Protein AF-A1YL84-F1 (afdb_monomer_lite)

Organism: Homarus americanus (NCBI:txid6706)

Radius of gyration: 21.79 Å; chains: 1; bounding box: 58×50×57 Å

Secondary structure (DSSP, 8-state):
---SPPPPPTTPPP--BTTTB-HHHHHHHHHHHHHHHHHTEEE-TTS-EEE-SSTTHHHHHHHHHHT-TT-TTHHHH--HHHHHHHHHHHTTSTT-SS-PPPPGGGS-GGGS-GGG--HHHHHHHHHHHHHHHHHHTTSPPPPHHHH--TT----------------------HHHHTT-

Structure (mmCIF, N/CA/C/O backbone):
data_AF-A1YL84-F1
#
_entry.id   AF-A1YL84-F1
#
loop_
_atom_site.group_PDB
_atom_site.id
_atom_site.type_symbol
_atom_site.label_atom_id
_atom_site.label_alt_id
_atom_site.label_comp_id
_atom_site.label_asym_id
_atom_site.label_entity_id
_atom_site.label_seq_id
_atom_site.pdbx_PDB_ins_code
_atom_site.Cartn_x
_atom_site.Cartn_y
_atom_site.Cartn_z
_atom_site.occupancy
_atom_site.B_iso_or_equiv
_atom_site.auth_seq_id
_atom_site.auth_comp_id
_atom_site.auth_asym_id
_atom_site.auth_atom_id
_atom_site.pdbx_PDB_model_num
ATOM 1 N N . TYR A 1 1 ? 28.087 -0.364 -5.021 1.00 53.81 1 TYR A N 1
ATOM 2 C CA . TYR A 1 1 ? 28.725 0.360 -6.138 1.00 53.81 1 TYR A CA 1
ATOM 3 C C . TYR A 1 1 ? 27.828 0.268 -7.355 1.00 53.81 1 TYR A C 1
ATOM 5 O O . TYR A 1 1 ? 27.561 -0.847 -7.779 1.00 53.81 1 TYR A O 1
ATOM 13 N N . GLY A 1 2 ? 27.317 1.397 -7.857 1.00 62.75 2 GLY A N 1
ATOM 14 C CA . GLY A 1 2 ? 26.323 1.385 -8.941 1.00 62.75 2 GLY A CA 1
ATOM 15 C C . GLY A 1 2 ? 26.105 2.705 -9.687 1.00 62.75 2 GLY A C 1
ATOM 16 O O . GLY A 1 2 ? 25.250 2.738 -10.554 1.00 62.75 2 GLY A O 1
ATOM 17 N N . GLY A 1 3 ? 26.870 3.769 -9.408 1.00 69.25 3 GLY A N 1
ATOM 18 C CA . GLY A 1 3 ? 26.626 5.097 -9.990 1.00 69.25 3 GLY A CA 1
ATOM 19 C C . GLY A 1 3 ? 25.614 5.926 -9.191 1.00 69.25 3 GLY A C 1
ATOM 20 O O . GLY A 1 3 ? 25.220 5.541 -8.091 1.00 69.25 3 GLY A O 1
ATOM 21 N N . GLU A 1 4 ? 25.259 7.096 -9.718 1.00 73.88 4 GLU A N 1
ATOM 22 C CA . GLU A 1 4 ? 24.256 7.989 -9.128 1.00 73.88 4 GLU A CA 1
ATOM 23 C C . GLU A 1 4 ? 22.838 7.489 -9.430 1.00 73.88 4 GLU A C 1
ATOM 25 O O . GLU A 1 4 ? 22.594 6.872 -10.471 1.00 73.88 4 GLU A O 1
ATOM 30 N N . PHE A 1 5 ? 21.895 7.756 -8.525 1.00 75.69 5 PHE A N 1
ATOM 31 C CA . PHE A 1 5 ? 20.493 7.433 -8.763 1.00 75.69 5 PHE A CA 1
ATOM 32 C C . PHE A 1 5 ? 19.952 8.232 -9.959 1.00 75.69 5 PHE A C 1
ATOM 34 O O . PHE A 1 5 ? 20.110 9.454 -9.995 1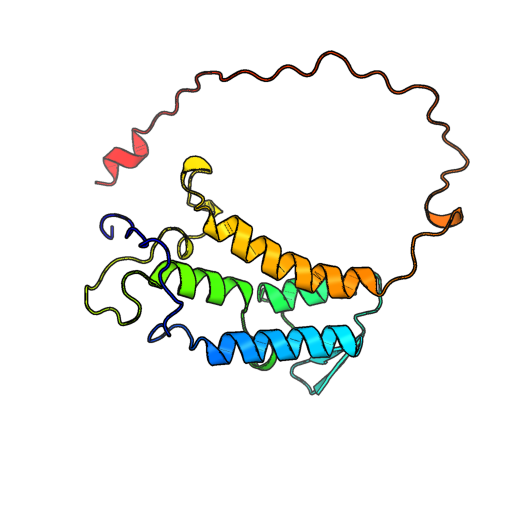.00 75.69 5 PHE A O 1
ATOM 41 N N . PRO A 1 6 ? 19.278 7.586 -10.925 1.00 77.88 6 PRO A N 1
ATOM 42 C CA . PRO A 1 6 ? 18.715 8.289 -12.067 1.00 77.88 6 PRO A CA 1
ATOM 43 C C . PRO A 1 6 ? 17.584 9.246 -11.662 1.00 77.88 6 PRO A C 1
ATOM 45 O O . PRO A 1 6 ? 16.721 8.921 -10.842 1.00 77.88 6 PRO A O 1
ATOM 48 N N . PHE A 1 7 ? 17.557 10.421 -12.294 1.00 78.81 7 PHE A N 1
ATOM 49 C CA . PHE A 1 7 ? 16.466 11.389 -12.173 1.00 78.81 7 PHE A CA 1
ATOM 50 C C . PHE A 1 7 ? 15.268 10.971 -13.030 1.00 78.81 7 PHE A C 1
ATOM 52 O O . PHE A 1 7 ? 15.444 10.534 -14.158 1.00 78.81 7 PHE A O 1
ATOM 59 N N . ARG A 1 8 ? 14.036 11.173 -12.555 1.00 76.81 8 ARG A N 1
ATOM 60 C CA . ARG A 1 8 ? 12.828 10.919 -13.354 1.00 76.81 8 ARG A CA 1
ATOM 61 C C . ARG A 1 8 ? 12.269 12.231 -13.927 1.00 76.81 8 ARG A C 1
ATOM 63 O O . ARG A 1 8 ? 11.875 13.076 -13.126 1.00 76.81 8 ARG A O 1
ATOM 70 N N . PRO A 1 9 ? 12.137 12.377 -15.260 1.00 83.19 9 PRO A N 1
ATOM 71 C CA . PRO A 1 9 ? 11.515 13.549 -15.873 1.00 83.19 9 PRO A CA 1
ATOM 72 C C . PRO A 1 9 ? 10.083 13.806 -15.393 1.00 83.19 9 PRO A C 1
ATOM 74 O O . PRO A 1 9 ? 9.333 12.879 -15.057 1.00 83.19 9 PRO A O 1
ATOM 77 N N . ASP A 1 10 ? 9.690 15.078 -15.406 1.00 82.31 10 ASP A N 1
ATOM 78 C CA . ASP A 1 10 ? 8.313 15.484 -15.140 1.00 82.31 10 ASP A CA 1
ATOM 79 C C . ASP A 1 10 ? 7.370 14.999 -16.248 1.00 82.31 10 ASP A C 1
ATOM 81 O O . ASP A 1 10 ? 7.746 14.919 -17.415 1.00 82.31 10 ASP A O 1
ATOM 85 N N . ASN A 1 11 ? 6.130 14.668 -15.871 1.00 83.94 11 ASN A N 1
ATOM 86 C CA . ASN A 1 11 ? 5.064 14.200 -16.771 1.00 83.94 11 ASN A CA 1
ATOM 87 C C . ASN A 1 11 ? 5.415 12.987 -17.651 1.00 83.94 11 ASN A C 1
ATOM 89 O O . ASN A 1 11 ? 4.756 12.752 -18.659 1.00 83.94 11 ASN A O 1
ATOM 93 N N . LYS A 1 12 ? 6.413 12.188 -17.255 1.00 83.38 12 LYS A N 1
ATOM 94 C CA . LYS A 1 12 ? 6.684 10.898 -17.888 1.00 83.38 12 LYS A CA 1
ATOM 95 C C . LYS A 1 12 ? 5.519 9.928 -17.648 1.00 83.38 12 LYS A C 1
ATOM 97 O O . LYS A 1 12 ? 5.129 9.704 -16.497 1.00 83.38 12 LYS A O 1
ATOM 102 N N . GLU A 1 13 ? 4.985 9.372 -18.733 1.00 87.56 13 GLU A N 1
ATOM 103 C CA . GLU A 1 13 ? 4.007 8.286 -18.688 1.00 87.56 13 GLU A CA 1
ATOM 104 C C . GLU A 1 13 ? 4.665 6.986 -18.220 1.00 87.56 13 GLU A C 1
ATOM 106 O O . GLU A 1 13 ? 5.881 6.816 -18.305 1.00 87.56 13 GLU A O 1
ATOM 111 N N . PHE A 1 14 ? 3.859 6.080 -17.672 1.00 87.00 14 PHE A N 1
ATOM 112 C CA . PHE A 1 14 ? 4.360 4.771 -17.287 1.00 87.00 14 PHE A CA 1
ATOM 113 C C . PHE A 1 14 ? 4.656 3.954 -18.543 1.00 87.00 14 PHE A C 1
ATOM 115 O O . PHE A 1 14 ? 3.786 3.804 -19.400 1.00 87.00 14 PHE A O 1
ATOM 122 N N . GLU A 1 15 ? 5.859 3.393 -18.600 1.00 88.81 15 GLU A N 1
ATOM 123 C CA . GLU A 1 15 ? 6.269 2.403 -19.596 1.00 88.81 15 GLU A CA 1
ATOM 124 C C . GLU A 1 15 ? 6.438 1.025 -18.936 1.00 88.81 15 GLU A C 1
ATOM 126 O O . GLU A 1 15 ? 6.686 0.934 -17.724 1.00 88.81 15 GLU A O 1
ATOM 131 N N . ASP A 1 16 ? 6.258 -0.032 -19.729 1.00 90.50 16 ASP A N 1
ATOM 132 C CA . ASP A 1 16 ? 6.534 -1.410 -19.315 1.00 90.50 16 ASP A CA 1
ATOM 133 C C . ASP A 1 16 ? 8.028 -1.573 -19.026 1.00 90.50 16 ASP A C 1
ATOM 135 O O . ASP A 1 16 ? 8.858 -1.015 -19.741 1.00 90.50 16 ASP A O 1
ATOM 139 N N . VAL A 1 17 ? 8.370 -2.338 -17.988 1.00 88.00 17 VAL A N 1
ATOM 140 C CA . VAL A 1 17 ? 9.762 -2.513 -17.558 1.00 88.00 17 VAL A CA 1
ATOM 141 C C . VAL A 1 17 ? 10.207 -3.946 -17.819 1.00 88.00 17 VAL A C 1
ATOM 143 O O . VAL A 1 17 ? 9.672 -4.893 -17.228 1.00 88.00 17 VAL A O 1
ATOM 146 N N . ASP A 1 18 ? 11.211 -4.096 -18.681 1.00 87.06 18 ASP A N 1
ATOM 147 C CA . ASP A 1 18 ? 11.713 -5.398 -19.114 1.00 87.06 18 ASP A CA 1
ATOM 148 C C . ASP A 1 18 ? 12.288 -6.180 -17.927 1.00 87.06 18 ASP A C 1
ATOM 150 O O . ASP A 1 18 ? 13.097 -5.680 -17.150 1.00 87.06 18 ASP A O 1
ATOM 154 N N . GLY A 1 19 ? 11.859 -7.434 -17.766 1.00 82.06 19 GLY A N 1
ATOM 155 C CA . GLY A 1 19 ? 12.310 -8.295 -16.667 1.00 82.06 19 GLY A CA 1
ATOM 156 C C . GLY A 1 19 ? 11.723 -7.955 -15.290 1.00 82.06 19 GLY A C 1
ATOM 157 O O . GLY A 1 19 ? 12.065 -8.626 -14.316 1.00 82.06 19 GLY A O 1
ATOM 158 N N . VAL A 1 20 ? 10.828 -6.964 -15.198 1.00 84.00 20 VAL A N 1
ATOM 159 C CA . VAL A 1 20 ? 10.136 -6.599 -13.952 1.00 84.00 20 VAL A CA 1
ATOM 160 C C . VAL A 1 20 ? 8.647 -6.923 -14.037 1.00 84.00 20 VAL A C 1
ATOM 162 O O . VAL A 1 20 ? 8.195 -7.831 -13.340 1.00 84.00 20 VAL A O 1
ATOM 165 N N . ALA A 1 21 ? 7.892 -6.180 -14.852 1.00 86.19 21 ALA A N 1
ATOM 166 C CA . ALA A 1 21 ? 6.449 -6.347 -15.027 1.00 86.19 21 ALA A CA 1
ATOM 167 C C . ALA A 1 21 ? 5.915 -5.443 -16.150 1.00 86.19 21 ALA A C 1
ATOM 169 O O . ALA A 1 21 ? 6.422 -4.337 -16.368 1.00 86.19 21 ALA A O 1
ATOM 170 N N . HIS A 1 22 ? 4.833 -5.881 -16.798 1.00 89.75 22 HIS A N 1
ATOM 171 C CA . HIS A 1 22 ? 4.042 -5.025 -17.677 1.00 89.75 22 HIS A CA 1
ATOM 172 C C . HIS A 1 22 ? 3.017 -4.222 -16.868 1.00 89.75 22 HIS A C 1
ATOM 174 O O . HIS A 1 22 ? 2.461 -4.696 -15.875 1.00 89.75 22 HIS A O 1
ATOM 180 N N . ILE A 1 23 ? 2.687 -3.011 -17.320 1.00 89.56 23 ILE A N 1
ATOM 181 C CA . ILE A 1 23 ? 1.668 -2.160 -16.681 1.00 89.56 23 ILE A CA 1
ATOM 182 C C . ILE A 1 23 ? 0.302 -2.841 -16.699 1.00 89.56 23 ILE A C 1
ATOM 184 O O . ILE A 1 23 ? -0.511 -2.658 -15.792 1.00 89.56 23 ILE A O 1
ATOM 188 N N . ARG A 1 24 ? 0.037 -3.630 -17.742 1.00 92.06 24 ARG A N 1
ATOM 189 C CA . ARG A 1 24 ? -1.181 -4.428 -17.833 1.00 92.06 24 ARG A CA 1
ATOM 190 C C . ARG A 1 24 ? -1.292 -5.409 -16.665 1.00 92.06 24 ARG A C 1
ATOM 192 O O . ARG A 1 24 ? -2.348 -5.456 -16.044 1.00 92.06 24 ARG A O 1
ATOM 199 N N . ASP A 1 25 ? -0.215 -6.116 -16.339 1.00 90.56 25 ASP A N 1
ATOM 200 C CA . ASP A 1 25 ? -0.203 -7.105 -15.256 1.00 90.56 25 ASP A CA 1
ATOM 201 C C . ASP A 1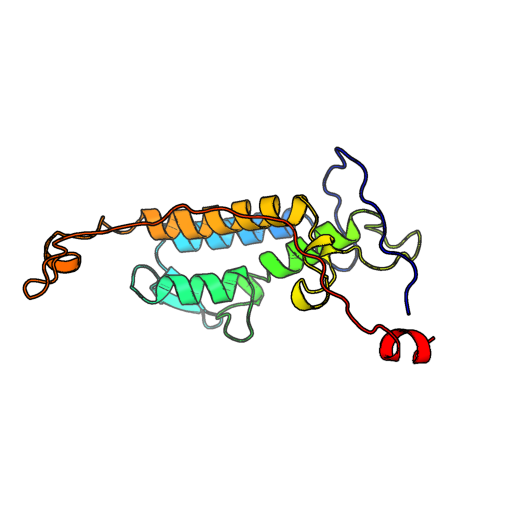 25 ? -0.518 -6.440 -13.912 1.00 90.56 25 ASP A C 1
ATOM 203 O O . ASP A 1 25 ? -1.285 -6.970 -13.114 1.00 90.56 25 ASP A O 1
ATOM 207 N N . MET A 1 26 ? -0.010 -5.222 -13.699 1.00 91.25 26 MET A N 1
ATOM 208 C CA . MET A 1 26 ? -0.303 -4.426 -12.503 1.00 91.25 26 MET A CA 1
ATOM 209 C C . MET A 1 26 ? -1.791 -4.091 -12.369 1.00 91.25 26 MET A C 1
ATOM 211 O O . MET A 1 26 ? -2.349 -4.201 -11.279 1.00 91.25 26 MET A O 1
ATOM 215 N N . LYS A 1 27 ? -2.444 -3.713 -13.475 1.00 92.31 27 LYS A N 1
ATOM 216 C CA . LYS A 1 27 ? -3.890 -3.436 -13.500 1.00 92.31 27 LYS A CA 1
ATOM 217 C C . LYS A 1 27 ? -4.719 -4.701 -13.290 1.00 92.31 27 LYS A C 1
ATOM 219 O O . LYS A 1 27 ? -5.759 -4.653 -12.643 1.00 92.31 27 LYS A O 1
ATOM 224 N N . GLU A 1 28 ? -4.273 -5.835 -13.828 1.00 93.75 28 GLU A N 1
ATOM 225 C CA . GLU A 1 28 ? -4.950 -7.117 -13.619 1.00 93.75 28 GLU A CA 1
ATOM 226 C C . GLU A 1 28 ? -4.840 -7.576 -12.159 1.00 93.75 28 GLU A C 1
ATOM 228 O O . GLU A 1 28 ? -5.839 -7.995 -11.578 1.00 93.75 28 GLU A O 1
ATOM 233 N N . ILE A 1 29 ? -3.660 -7.446 -11.545 1.00 92.75 29 ILE A N 1
ATOM 234 C CA . ILE A 1 29 ? -3.451 -7.725 -10.119 1.00 92.75 29 ILE A CA 1
ATOM 235 C C . ILE A 1 29 ? -4.341 -6.827 -9.254 1.00 92.75 29 ILE A C 1
ATOM 237 O O . ILE A 1 29 ? -5.039 -7.324 -8.372 1.00 92.75 29 ILE A O 1
ATOM 241 N N . GLU A 1 30 ? -4.356 -5.520 -9.526 1.00 93.62 30 GLU A N 1
ATOM 242 C CA . GLU A 1 30 ? -5.230 -4.571 -8.832 1.00 93.62 30 GLU A CA 1
ATOM 243 C C . GLU A 1 30 ? -6.699 -5.002 -8.920 1.00 93.62 30 GLU A C 1
ATOM 245 O O . GLU A 1 30 ? -7.378 -5.071 -7.895 1.00 93.62 30 GLU A O 1
ATOM 250 N N . SER A 1 31 ? -7.182 -5.326 -10.124 1.00 94.81 31 SER A N 1
ATOM 251 C CA . SER A 1 31 ? -8.565 -5.765 -10.332 1.00 94.81 31 SER A CA 1
ATOM 252 C C . SER A 1 31 ? -8.892 -6.993 -9.486 1.00 94.81 31 SER A C 1
ATOM 254 O O . SER A 1 31 ? -9.916 -7.005 -8.816 1.00 94.81 31 SER A O 1
ATOM 256 N N . ARG A 1 32 ? -8.001 -7.994 -9.439 1.00 93.88 32 ARG A N 1
ATOM 257 C CA . ARG A 1 32 ? -8.201 -9.211 -8.630 1.00 93.88 32 ARG A CA 1
ATOM 258 C C . ARG A 1 32 ? -8.300 -8.910 -7.136 1.00 93.88 32 ARG A C 1
ATOM 260 O O . ARG A 1 32 ? -9.085 -9.551 -6.441 1.00 93.88 32 ARG A O 1
ATOM 267 N N . ILE A 1 33 ? -7.504 -7.962 -6.640 1.00 93.25 33 ILE A N 1
ATOM 268 C CA . ILE A 1 33 ? -7.534 -7.549 -5.230 1.00 93.25 33 ILE A CA 1
ATOM 269 C C . ILE A 1 33 ? -8.846 -6.820 -4.926 1.00 93.25 33 ILE A C 1
ATOM 271 O O . ILE A 1 33 ? -9.514 -7.158 -3.951 1.00 93.25 33 ILE A O 1
ATOM 275 N N . ARG A 1 34 ? -9.264 -5.876 -5.779 1.00 94.62 34 ARG A N 1
ATOM 276 C CA . ARG A 1 34 ? -10.553 -5.184 -5.620 1.00 94.62 34 ARG A CA 1
ATOM 277 C C . ARG A 1 34 ? -11.737 -6.146 -5.693 1.00 94.62 34 ARG A C 1
ATOM 279 O O . ARG A 1 34 ? -12.659 -6.022 -4.893 1.00 94.62 34 ARG A O 1
ATOM 286 N N . ASP A 1 35 ? -11.692 -7.125 -6.593 1.00 94.56 35 ASP A N 1
ATOM 287 C CA . ASP A 1 35 ? -12.728 -8.155 -6.707 1.00 94.56 35 ASP A CA 1
ATOM 288 C C . ASP A 1 35 ? -12.804 -9.005 -5.431 1.00 94.56 35 ASP A C 1
ATOM 290 O O . ASP A 1 35 ? -13.895 -9.247 -4.920 1.00 94.56 35 ASP A O 1
ATOM 294 N N . ALA A 1 36 ? -11.664 -9.403 -4.855 1.00 93.06 36 ALA A N 1
ATOM 295 C CA . ALA A 1 36 ? -11.634 -10.119 -3.578 1.00 93.06 36 ALA A CA 1
ATOM 296 C C . ALA A 1 36 ? -12.233 -9.282 -2.431 1.00 93.06 36 ALA A C 1
ATOM 298 O O . ALA A 1 36 ? -13.055 -9.780 -1.661 1.00 93.06 36 ALA A O 1
ATOM 299 N N . ILE A 1 37 ? -11.899 -7.987 -2.366 1.00 93.62 37 ILE A N 1
ATOM 300 C CA . ILE A 1 37 ? -12.480 -7.040 -1.400 1.00 93.62 37 ILE A CA 1
ATOM 301 C C . ILE A 1 37 ? -13.999 -6.933 -1.584 1.00 93.62 37 ILE A C 1
ATOM 303 O O . ILE A 1 37 ? -14.747 -7.004 -0.605 1.00 93.62 37 ILE A O 1
ATOM 307 N N . ALA A 1 38 ? -14.471 -6.804 -2.824 1.00 93.56 38 ALA A N 1
ATOM 308 C CA . ALA A 1 38 ? -15.893 -6.728 -3.137 1.00 93.56 38 ALA A CA 1
ATOM 309 C C . ALA A 1 38 ? -16.637 -8.024 -2.771 1.00 93.56 38 ALA A C 1
ATOM 311 O O . ALA A 1 38 ? -17.753 -7.962 -2.256 1.00 93.56 38 ALA A O 1
ATOM 312 N N . HIS A 1 39 ? -16.013 -9.186 -2.981 1.00 93.19 39 HIS A N 1
ATOM 313 C CA . HIS A 1 39 ? -16.569 -10.489 -2.619 1.00 93.19 39 HIS A CA 1
ATOM 314 C C . HIS A 1 39 ? -16.559 -10.779 -1.113 1.00 93.19 39 HIS A C 1
ATOM 316 O O . HIS A 1 39 ? -17.379 -11.573 -0.658 1.00 93.19 39 HIS A O 1
ATOM 322 N N . GLY A 1 40 ? -15.665 -10.147 -0.349 1.00 92.94 40 GLY A N 1
ATOM 323 C CA . GLY A 1 40 ? -15.504 -10.414 1.084 1.00 92.94 40 GLY A CA 1
ATOM 324 C C . GLY A 1 40 ? -14.689 -11.670 1.389 1.00 92.94 40 GLY A C 1
ATOM 325 O O . GLY A 1 40 ? -14.615 -12.085 2.537 1.00 92.94 40 GLY A O 1
ATOM 326 N N . TYR A 1 41 ? -14.031 -12.270 0.394 1.00 93.00 41 TYR A N 1
ATOM 327 C CA . TYR A 1 41 ? -13.108 -13.385 0.605 1.00 93.00 41 TYR A CA 1
ATOM 328 C C . TYR A 1 41 ? -11.975 -13.378 -0.424 1.00 93.00 41 TYR A C 1
ATOM 330 O O . TYR A 1 41 ? -12.123 -12.890 -1.546 1.00 93.00 41 TYR A O 1
ATOM 338 N N . ILE A 1 42 ? -10.846 -13.975 -0.054 1.00 93.31 42 ILE A N 1
ATOM 339 C CA . ILE A 1 42 ? -9.708 -14.228 -0.944 1.00 93.31 42 ILE A CA 1
ATOM 340 C C . ILE A 1 42 ? -9.634 -15.709 -1.332 1.00 93.31 42 ILE A C 1
ATOM 342 O O . ILE A 1 42 ? -10.141 -16.574 -0.618 1.00 93.31 42 ILE A O 1
ATOM 346 N N . ILE A 1 43 ? -8.978 -16.008 -2.454 1.00 92.75 43 ILE A N 1
ATOM 347 C CA . ILE A 1 43 ? -8.779 -17.371 -2.961 1.00 92.75 43 ILE A CA 1
ATOM 348 C C . ILE A 1 43 ? -7.349 -17.821 -2.652 1.00 92.75 43 ILE A C 1
ATOM 350 O O . ILE A 1 43 ? -6.380 -17.304 -3.216 1.00 92.75 43 ILE A O 1
ATOM 354 N N . ASN A 1 44 ? -7.215 -18.815 -1.782 1.00 90.75 44 ASN A N 1
ATOM 355 C CA . ASN A 1 44 ? -5.936 -19.415 -1.417 1.00 90.75 44 ASN A CA 1
ATOM 356 C C . ASN A 1 44 ? -5.357 -20.251 -2.573 1.00 90.75 44 ASN A C 1
ATOM 358 O O . ASN A 1 44 ? -6.056 -20.608 -3.524 1.00 90.75 44 ASN A O 1
ATOM 362 N N . ALA A 1 45 ? -4.070 -20.600 -2.492 1.00 89.25 45 ALA A N 1
ATOM 363 C CA . ALA A 1 45 ? -3.395 -21.388 -3.529 1.00 89.25 45 ALA A CA 1
ATOM 364 C C . ALA A 1 45 ? -4.001 -22.790 -3.758 1.00 89.25 45 ALA A C 1
ATOM 366 O O . ALA A 1 45 ? -3.882 -23.340 -4.851 1.00 89.25 45 ALA A O 1
ATOM 367 N N . ASP A 1 46 ? -4.659 -23.364 -2.749 1.00 90.38 46 ASP A N 1
ATOM 368 C CA . ASP A 1 46 ? -5.366 -24.649 -2.829 1.00 90.38 46 ASP A CA 1
ATOM 369 C C . ASP A 1 46 ? -6.800 -24.528 -3.383 1.00 90.38 46 ASP A C 1
ATOM 371 O O . ASP A 1 46 ? -7.495 -25.533 -3.536 1.00 90.38 46 ASP A O 1
ATOM 375 N N . GLY A 1 47 ? -7.244 -23.307 -3.700 1.00 89.38 47 GLY A N 1
ATOM 376 C CA . GLY A 1 47 ? -8.597 -23.002 -4.158 1.00 89.38 47 GLY A CA 1
ATOM 377 C C . GLY A 1 47 ? -9.624 -22.852 -3.033 1.00 89.38 47 GLY A C 1
ATOM 378 O O . GLY A 1 47 ? -10.792 -22.601 -3.325 1.00 89.38 47 GLY A O 1
ATOM 379 N N . SER A 1 48 ? -9.226 -22.985 -1.763 1.00 93.12 48 SER A N 1
ATOM 380 C CA . SER A 1 48 ? -10.097 -22.653 -0.633 1.00 93.12 48 SER A CA 1
ATOM 381 C C . SER A 1 48 ? -10.285 -21.138 -0.511 1.00 93.12 48 SER A C 1
ATOM 383 O O . SER A 1 48 ? -9.492 -20.350 -1.033 1.00 93.12 48 SER A O 1
ATOM 385 N N . HIS A 1 49 ? -11.355 -20.718 0.162 1.00 93.44 49 HIS A N 1
ATOM 386 C CA . HIS A 1 49 ? -11.638 -19.305 0.392 1.00 93.44 49 HIS A CA 1
ATOM 387 C C . HIS A 1 49 ? -11.340 -18.929 1.844 1.00 93.44 49 HIS A C 1
ATOM 389 O O . HIS A 1 49 ? -11.800 -19.615 2.759 1.00 93.44 49 HIS A O 1
ATOM 395 N N . THR A 1 50 ? -10.620 -17.826 2.046 1.00 91.19 50 THR A N 1
ATOM 396 C CA . THR A 1 50 ? -10.456 -17.200 3.366 1.00 91.19 50 THR A CA 1
ATOM 397 C C . THR A 1 50 ? -11.331 -15.960 3.421 1.00 91.19 50 THR A C 1
ATOM 399 O O . THR A 1 50 ? -11.189 -15.068 2.585 1.00 91.19 50 THR A O 1
ATOM 402 N N . ASP A 1 51 ? -12.238 -15.919 4.390 1.00 92.94 51 ASP A N 1
ATOM 403 C CA . ASP A 1 51 ? -13.083 -14.757 4.651 1.00 92.94 51 ASP A CA 1
ATOM 404 C C . ASP A 1 51 ? -12.238 -13.571 5.134 1.00 92.94 51 ASP A C 1
ATOM 406 O O . ASP A 1 51 ? -11.345 -13.734 5.970 1.00 92.94 51 ASP A O 1
ATOM 410 N N . ILE A 1 52 ? -12.526 -12.386 4.600 1.00 92.75 52 ILE A N 1
ATOM 411 C CA . ILE A 1 52 ? -11.850 -11.137 4.964 1.00 92.75 52 ILE A CA 1
ATOM 412 C C . ILE A 1 52 ? -12.803 -10.123 5.594 1.00 92.75 52 ILE A C 1
ATOM 414 O O . ILE A 1 52 ? -12.330 -9.119 6.107 1.00 92.75 52 ILE A O 1
ATOM 418 N N . ASP A 1 53 ? -14.116 -10.354 5.641 1.00 90.50 53 ASP A N 1
ATOM 419 C CA . ASP A 1 53 ? -15.055 -9.429 6.297 1.00 90.50 53 ASP A CA 1
ATOM 420 C C . ASP A 1 53 ? -15.072 -9.632 7.830 1.00 90.50 53 ASP A C 1
ATOM 422 O O . ASP A 1 53 ? -16.116 -9.728 8.475 1.00 90.50 53 ASP A O 1
ATOM 426 N N . ASN A 1 54 ? -13.879 -9.687 8.427 1.00 89.19 54 ASN A N 1
ATOM 427 C CA . ASN A 1 54 ? -13.627 -9.883 9.852 1.00 89.19 54 ASN A CA 1
ATOM 428 C C . ASN A 1 54 ? -12.446 -9.019 10.335 1.00 89.19 54 ASN A C 1
ATOM 430 O O . ASN A 1 54 ? -11.761 -8.367 9.545 1.00 89.19 54 ASN A O 1
ATOM 434 N N . ASP A 1 55 ? -12.178 -9.043 11.643 1.00 86.88 55 ASP A N 1
ATOM 435 C CA . ASP A 1 55 ? -11.137 -8.221 12.280 1.00 86.88 55 ASP A CA 1
ATOM 436 C C . ASP A 1 55 ? -9.718 -8.485 11.741 1.00 86.88 55 ASP A C 1
ATOM 438 O O . ASP A 1 55 ? -8.862 -7.598 11.782 1.00 86.88 55 ASP A O 1
ATOM 442 N N . HIS A 1 56 ? -9.471 -9.681 11.199 1.00 88.69 56 HIS A N 1
ATOM 443 C CA . HIS A 1 56 ? -8.179 -10.104 10.652 1.00 88.69 56 HIS A CA 1
ATOM 444 C C . HIS A 1 56 ? -8.074 -9.932 9.133 1.00 88.69 56 HIS A C 1
ATOM 446 O O . HIS A 1 56 ? -6.989 -10.075 8.574 1.00 88.69 56 HIS A O 1
ATOM 452 N N . GLY A 1 57 ? -9.162 -9.585 8.442 1.00 88.56 57 GLY A N 1
ATOM 453 C CA . GLY A 1 57 ? -9.164 -9.479 6.984 1.00 88.56 57 GLY A CA 1
ATOM 454 C C . GLY A 1 57 ? -8.205 -8.425 6.446 1.00 88.56 57 GLY A C 1
ATOM 455 O O . GLY A 1 57 ? -7.587 -8.625 5.404 1.00 88.56 57 GLY A O 1
ATOM 456 N N . ILE A 1 58 ? -8.006 -7.336 7.194 1.00 91.62 58 ILE A N 1
ATOM 457 C CA . ILE A 1 58 ? -7.046 -6.292 6.821 1.00 91.62 58 ILE A CA 1
ATOM 458 C C . ILE A 1 58 ? -5.593 -6.790 6.838 1.00 91.62 58 ILE A C 1
ATOM 460 O O . ILE A 1 58 ? -4.798 -6.338 6.021 1.00 91.62 58 ILE A O 1
ATOM 464 N N . ASP A 1 59 ? -5.259 -7.726 7.730 1.00 91.31 59 ASP A N 1
ATOM 465 C CA . ASP A 1 59 ? -3.921 -8.320 7.841 1.00 91.31 59 ASP A CA 1
ATOM 466 C C . ASP A 1 59 ? -3.637 -9.191 6.613 1.00 91.31 59 ASP A C 1
ATOM 468 O O . ASP A 1 59 ? -2.661 -8.987 5.893 1.00 91.31 59 ASP A O 1
ATOM 472 N N . VAL A 1 60 ? -4.607 -10.044 6.268 1.00 91.06 60 VAL A N 1
ATOM 473 C CA . VAL A 1 60 ? -4.580 -10.873 5.057 1.00 91.06 60 VAL A CA 1
ATOM 474 C C . VAL A 1 60 ? -4.494 -10.013 3.788 1.00 91.06 60 VAL A C 1
ATOM 476 O O . VAL A 1 60 ? -3.766 -10.350 2.854 1.00 91.06 60 VAL A O 1
ATOM 479 N N . LEU A 1 61 ? -5.211 -8.884 3.737 1.00 91.44 61 LEU A N 1
ATOM 480 C CA . LEU A 1 61 ? -5.116 -7.933 2.625 1.00 91.44 61 LEU A CA 1
ATOM 481 C C . LEU A 1 61 ? -3.741 -7.252 2.552 1.00 91.44 61 LEU A C 1
ATOM 483 O O . LEU A 1 61 ? -3.217 -7.053 1.454 1.00 91.44 61 LEU A O 1
ATOM 487 N N . GLY A 1 62 ? -3.147 -6.915 3.698 1.00 91.06 62 GLY A N 1
ATOM 488 C CA . GLY A 1 62 ? -1.780 -6.401 3.777 1.00 91.06 62 GLY A CA 1
ATOM 489 C C . GLY A 1 62 ? -0.778 -7.393 3.188 1.00 91.06 62 GLY A C 1
ATOM 490 O O . GLY A 1 62 ? -0.009 -7.035 2.292 1.00 91.06 62 GLY A O 1
ATOM 491 N N . ASP A 1 63 ? -0.882 -8.659 3.595 1.00 90.50 63 ASP A N 1
ATOM 492 C CA . ASP A 1 63 ? -0.024 -9.744 3.122 1.00 90.50 63 ASP A CA 1
ATOM 493 C C . ASP A 1 63 ? -0.089 -9.950 1.607 1.00 90.50 63 ASP A C 1
ATOM 495 O O . ASP A 1 63 ? 0.938 -10.233 0.990 1.00 90.50 63 ASP A O 1
ATOM 499 N N . ILE A 1 64 ? -1.258 -9.798 0.973 1.00 90.75 64 ILE A N 1
ATOM 500 C CA . ILE A 1 64 ? -1.386 -9.940 -0.489 1.00 90.75 64 ILE A CA 1
ATOM 501 C C . ILE A 1 64 ? -0.981 -8.675 -1.262 1.00 90.75 64 ILE A C 1
ATOM 503 O O . ILE A 1 64 ? -0.460 -8.798 -2.369 1.00 90.75 64 ILE A O 1
ATOM 507 N N . ILE A 1 65 ? -1.199 -7.470 -0.717 1.00 90.25 65 ILE A N 1
ATOM 508 C CA . ILE A 1 65 ? -0.895 -6.203 -1.409 1.00 90.25 65 ILE A CA 1
ATOM 509 C C . ILE A 1 65 ? 0.608 -5.923 -1.396 1.00 90.25 65 ILE A C 1
ATOM 511 O O . ILE A 1 65 ? 1.172 -5.549 -2.432 1.00 90.25 65 ILE A O 1
ATOM 515 N N . GLU A 1 66 ? 1.266 -6.117 -0.249 1.00 86.38 66 GLU A N 1
ATOM 516 C CA . GLU A 1 66 ? 2.727 -6.041 -0.163 1.00 86.38 66 GLU A CA 1
ATOM 517 C C . GLU A 1 66 ? 3.379 -7.184 -0.957 1.00 86.38 66 GLU A C 1
ATOM 519 O O . GLU A 1 66 ? 4.381 -6.986 -1.648 1.00 86.38 66 GLU A O 1
ATOM 524 N N . SER A 1 67 ? 2.734 -8.354 -0.876 1.00 73.75 67 SER A N 1
ATOM 525 C CA . SER A 1 67 ? 3.284 -9.706 -0.971 1.00 73.75 67 SER A CA 1
ATOM 526 C C . SER A 1 67 ? 4.404 -9.938 0.039 1.00 73.75 67 SER A C 1
ATOM 528 O O . SER A 1 67 ? 5.590 -9.792 -0.274 1.00 73.75 67 SER A O 1
ATOM 530 N N . SER A 1 68 ? 4.010 -10.325 1.248 1.00 76.00 68 SER A N 1
ATOM 531 C CA . SER A 1 68 ? 4.905 -10.906 2.246 1.00 76.00 68 SER A CA 1
ATOM 532 C C . SER A 1 68 ? 5.070 -12.417 1.991 1.00 76.00 68 SER A C 1
ATOM 534 O O . SER A 1 68 ? 4.381 -13.012 1.155 1.00 76.00 68 SER A O 1
ATOM 536 N N . THR A 1 69 ? 5.959 -13.087 2.730 1.00 77.81 69 THR A N 1
ATOM 537 C CA . THR A 1 69 ? 6.046 -14.562 2.722 1.00 77.81 69 THR A CA 1
ATOM 538 C C . THR A 1 69 ? 4.774 -15.250 3.226 1.00 77.81 69 THR A C 1
ATOM 540 O O . THR A 1 69 ? 4.634 -16.456 3.042 1.00 77.81 69 THR A O 1
ATOM 543 N N . TYR A 1 70 ? 3.871 -14.502 3.864 1.00 79.62 70 TYR A N 1
ATOM 544 C CA . TYR A 1 70 ? 2.597 -14.988 4.389 1.00 79.62 70 TYR A CA 1
ATOM 545 C C . TYR A 1 70 ? 1.443 -14.842 3.391 1.00 79.62 70 TYR A C 1
ATOM 547 O O . TYR A 1 70 ? 0.339 -15.312 3.657 1.00 79.62 70 TYR A O 1
ATOM 555 N N . SER A 1 71 ? 1.699 -14.264 2.211 1.00 81.31 71 SER A N 1
ATOM 556 C CA . SER A 1 71 ? 0.707 -14.176 1.143 1.00 81.31 71 SER A CA 1
ATOM 557 C C . SER A 1 71 ? 0.168 -15.560 0.771 1.00 81.31 71 SER A C 1
ATOM 559 O O . SER A 1 71 ? 0.902 -16.464 0.364 1.00 81.31 71 SER A O 1
ATOM 561 N N . THR A 1 72 ? -1.148 -15.713 0.879 1.00 82.19 72 THR A N 1
ATOM 562 C CA . THR A 1 72 ? -1.861 -16.983 0.681 1.00 82.19 72 THR A CA 1
ATOM 563 C C . THR A 1 72 ? -1.823 -17.490 -0.761 1.00 82.19 72 THR A C 1
ATOM 565 O O . THR A 1 72 ? -1.958 -18.694 -0.998 1.00 82.19 72 THR A O 1
ATOM 568 N N . ASN A 1 73 ? -1.667 -16.588 -1.738 1.00 87.94 73 ASN A N 1
ATOM 569 C CA . ASN A 1 73 ? -1.650 -16.926 -3.158 1.00 87.94 73 ASN A CA 1
ATOM 570 C C . ASN A 1 73 ? -0.884 -15.893 -4.004 1.00 87.94 73 ASN A C 1
ATOM 572 O O . ASN A 1 73 ? -1.462 -15.134 -4.787 1.00 87.94 73 ASN A O 1
ATOM 576 N N . VAL A 1 74 ? 0.447 -15.906 -3.882 1.00 87.94 74 VAL A N 1
ATOM 577 C CA . VAL A 1 74 ? 1.357 -15.025 -4.642 1.00 87.94 74 VAL A CA 1
ATOM 578 C C . VAL A 1 74 ? 1.201 -15.194 -6.158 1.00 87.94 74 VAL A C 1
ATOM 580 O O . VAL A 1 74 ? 1.329 -14.230 -6.905 1.00 87.94 74 VAL A O 1
ATOM 583 N N . ALA A 1 75 ? 0.897 -16.401 -6.644 1.00 87.75 75 ALA A N 1
ATOM 584 C CA . ALA A 1 75 ? 0.737 -16.644 -8.080 1.00 87.75 75 ALA A CA 1
ATOM 585 C C . ALA A 1 75 ? -0.492 -15.926 -8.668 1.00 87.75 75 ALA A C 1
ATOM 587 O O . ALA A 1 75 ? -0.484 -15.549 -9.840 1.00 87.75 75 ALA A O 1
ATOM 588 N N . TYR A 1 76 ? -1.541 -15.732 -7.864 1.00 89.38 76 TYR A N 1
ATOM 589 C CA . TYR A 1 76 ? -2.781 -15.096 -8.301 1.00 89.38 76 TYR A CA 1
ATOM 590 C C . TYR A 1 76 ? -2.815 -13.591 -8.011 1.00 89.38 76 TYR A C 1
ATOM 592 O O . TYR A 1 76 ? -3.137 -12.809 -8.911 1.00 89.38 76 TYR A O 1
ATOM 600 N N . TYR A 1 77 ? -2.458 -13.184 -6.788 1.00 89.88 77 TYR A N 1
ATOM 601 C CA . TYR A 1 77 ? -2.485 -11.783 -6.345 1.00 89.88 77 TYR A CA 1
ATOM 602 C C . TYR A 1 77 ? -1.162 -11.040 -6.574 1.00 89.88 77 TYR A C 1
ATOM 604 O O . TYR A 1 77 ? -1.118 -9.821 -6.463 1.00 89.88 77 TYR A O 1
ATOM 612 N N . GLY A 1 78 ? -0.091 -11.736 -6.956 1.00 89.00 78 GLY A N 1
ATOM 613 C CA . GLY A 1 78 ? 1.180 -11.108 -7.302 1.00 89.00 78 GLY A CA 1
ATOM 614 C C . GLY A 1 78 ? 1.817 -10.351 -6.137 1.00 89.00 78 GLY A C 1
ATOM 615 O O . GLY A 1 78 ? 1.743 -10.775 -4.990 1.00 89.00 78 GLY A O 1
ATOM 616 N N . ALA A 1 79 ? 2.490 -9.251 -6.478 1.00 89.06 79 ALA A N 1
ATOM 617 C CA . ALA A 1 79 ? 3.290 -8.426 -5.574 1.00 89.06 79 ALA A CA 1
ATOM 618 C C . ALA A 1 79 ? 3.094 -6.939 -5.894 1.00 89.06 79 ALA A C 1
ATOM 620 O O . ALA A 1 79 ? 4.024 -6.266 -6.343 1.00 89.06 79 ALA A O 1
ATOM 621 N N . LEU A 1 80 ? 1.859 -6.444 -5.758 1.00 89.94 80 LEU A N 1
ATOM 622 C CA . LEU A 1 80 ? 1.451 -5.145 -6.304 1.00 89.94 80 LEU A CA 1
ATOM 623 C C . LEU A 1 80 ? 2.321 -3.988 -5.784 1.00 89.94 80 LEU A C 1
ATOM 625 O O . LEU A 1 80 ? 2.855 -3.212 -6.574 1.00 89.94 80 LEU A O 1
ATOM 629 N N . HIS A 1 81 ? 2.507 -3.880 -4.471 1.00 90.31 81 HIS A N 1
ATOM 630 C CA . HIS A 1 81 ? 3.323 -2.829 -3.863 1.00 90.31 81 HIS A CA 1
ATOM 631 C C . HIS A 1 81 ? 4.786 -2.895 -4.329 1.00 90.31 81 HIS A C 1
ATOM 633 O O . HIS A 1 81 ? 5.328 -1.928 -4.872 1.00 90.31 81 HIS A O 1
ATOM 639 N N . ASN A 1 82 ? 5.410 -4.065 -4.181 1.00 87.75 82 ASN A N 1
ATOM 640 C CA . ASN A 1 82 ? 6.826 -4.264 -4.480 1.00 87.75 82 ASN A CA 1
ATOM 641 C C . ASN A 1 82 ? 7.134 -4.096 -5.974 1.00 87.75 82 ASN A C 1
ATOM 643 O O . ASN A 1 82 ? 8.150 -3.501 -6.342 1.00 87.75 82 ASN A O 1
ATOM 647 N N . GLN A 1 83 ? 6.246 -4.564 -6.853 1.00 88.25 83 GLN A N 1
ATOM 648 C CA . GLN A 1 83 ? 6.398 -4.370 -8.292 1.00 88.25 83 GLN A CA 1
ATOM 649 C C . GLN A 1 83 ? 6.160 -2.917 -8.695 1.00 88.25 83 GLN A C 1
ATOM 651 O O . GLN A 1 83 ? 6.896 -2.395 -9.529 1.00 88.25 83 GLN A O 1
ATOM 656 N N . ALA A 1 84 ? 5.218 -2.213 -8.062 1.00 88.62 84 ALA A N 1
ATOM 657 C CA . ALA A 1 84 ? 5.021 -0.791 -8.324 1.00 88.62 84 ALA A CA 1
ATOM 658 C C . ALA A 1 84 ? 6.255 0.044 -7.940 1.00 88.62 84 ALA A C 1
ATOM 660 O O . ALA A 1 84 ? 6.630 0.958 -8.678 1.00 88.62 84 ALA A O 1
ATOM 661 N N . HIS A 1 85 ? 6.929 -0.309 -6.842 1.00 86.94 85 HIS A N 1
ATOM 662 C CA . HIS A 1 85 ? 8.219 0.264 -6.457 1.00 86.94 85 HIS A CA 1
ATOM 663 C C . HIS A 1 85 ? 9.297 0.049 -7.524 1.00 86.94 85 HIS A C 1
ATOM 665 O O . HIS A 1 85 ? 9.940 1.009 -7.959 1.00 86.94 85 HIS A O 1
ATOM 671 N N . ARG A 1 86 ? 9.452 -1.189 -8.008 1.00 84.69 86 ARG A N 1
ATOM 672 C CA . ARG A 1 86 ? 10.428 -1.527 -9.056 1.00 84.69 86 ARG A CA 1
ATOM 673 C C . ARG A 1 86 ? 10.133 -0.819 -10.373 1.00 84.69 86 ARG A C 1
ATOM 675 O O . ARG A 1 86 ? 11.045 -0.235 -10.952 1.00 84.69 86 ARG A O 1
ATOM 682 N N . ILE A 1 87 ? 8.870 -0.794 -10.802 1.00 86.69 87 ILE A N 1
ATOM 683 C CA . ILE A 1 87 ? 8.442 -0.075 -12.007 1.00 86.69 87 ILE A CA 1
ATOM 684 C C . ILE A 1 87 ? 8.790 1.407 -11.872 1.00 86.69 87 ILE A C 1
ATOM 686 O O . ILE A 1 87 ? 9.463 1.958 -12.737 1.00 86.69 87 ILE A O 1
ATOM 690 N N . LEU A 1 88 ? 8.390 2.056 -10.773 1.00 85.00 88 LEU A N 1
ATOM 691 C CA . LEU A 1 88 ? 8.672 3.476 -10.539 1.00 85.00 88 LEU A CA 1
ATOM 692 C C . LEU A 1 88 ? 10.169 3.782 -10.441 1.00 85.00 88 LEU A C 1
ATOM 694 O O . LEU A 1 88 ? 10.595 4.842 -10.901 1.00 85.00 88 LEU A O 1
ATOM 698 N N . GLY A 1 89 ? 10.954 2.874 -9.862 1.00 82.25 89 GLY A N 1
ATOM 699 C CA . GLY A 1 89 ? 12.409 2.980 -9.781 1.00 82.25 89 GLY A CA 1
ATOM 700 C C . GLY A 1 89 ? 13.098 2.834 -11.137 1.00 82.25 89 GLY A C 1
ATOM 701 O O . GLY A 1 89 ? 14.124 3.470 -11.363 1.00 82.25 89 GLY A O 1
ATOM 702 N N . ALA A 1 90 ? 12.527 2.051 -12.050 1.00 84.50 90 ALA A N 1
ATOM 703 C CA . ALA A 1 90 ? 13.092 1.783 -13.369 1.00 84.50 90 ALA A CA 1
ATOM 704 C C . ALA A 1 90 ? 12.587 2.727 -14.472 1.00 84.50 90 ALA A C 1
ATOM 706 O O . ALA A 1 90 ? 13.118 2.694 -15.576 1.00 84.50 90 ALA A O 1
ATOM 707 N N . GLN A 1 91 ? 11.627 3.623 -14.197 1.00 85.44 91 GLN A N 1
ATOM 708 C CA . GLN A 1 91 ? 11.042 4.482 -15.237 1.00 85.44 91 GLN A CA 1
ATOM 709 C C . GLN A 1 91 ? 12.042 5.393 -15.970 1.00 85.44 91 GLN A C 1
ATOM 711 O O . GLN A 1 91 ? 11.709 5.924 -17.024 1.00 85.44 91 GLN A O 1
ATOM 716 N N . PHE A 1 92 ? 13.255 5.620 -15.465 1.00 83.75 92 PHE A N 1
ATOM 717 C CA . PHE A 1 92 ? 14.266 6.346 -16.241 1.00 83.75 92 PHE A CA 1
ATOM 718 C C . PHE A 1 92 ? 14.826 5.521 -17.409 1.00 83.75 92 PHE A C 1
ATOM 720 O O . PHE A 1 92 ? 15.014 6.064 -18.495 1.00 83.75 92 PHE A O 1
ATOM 727 N N . ASP A 1 93 ? 15.048 4.224 -17.195 1.00 84.12 93 ASP A N 1
ATOM 728 C CA . ASP A 1 93 ? 15.602 3.289 -18.178 1.00 84.12 93 ASP A CA 1
ATOM 729 C C . ASP A 1 93 ? 14.840 1.946 -18.136 1.00 84.12 93 ASP A C 1
ATOM 731 O O . ASP A 1 93 ? 15.379 0.941 -17.667 1.00 84.12 93 ASP A O 1
ATOM 735 N N . PRO A 1 94 ? 13.572 1.922 -18.590 1.00 84.69 94 PRO A N 1
ATOM 736 C CA . PRO A 1 94 ? 12.690 0.760 -18.445 1.00 84.69 94 PRO A CA 1
ATOM 737 C C . PRO A 1 94 ? 13.144 -0.466 -19.257 1.00 84.69 94 PRO A C 1
ATOM 739 O O . PRO A 1 94 ? 12.808 -1.593 -18.906 1.00 84.69 94 PRO A O 1
ATOM 742 N N . HIS A 1 95 ? 13.941 -0.251 -20.308 1.00 86.81 95 HIS A N 1
ATOM 743 C CA . HIS A 1 95 ? 14.467 -1.294 -21.199 1.00 86.81 95 HIS A CA 1
ATOM 744 C C . HIS A 1 95 ? 15.960 -1.582 -20.975 1.00 86.81 95 HIS A C 1
ATOM 746 O O . HIS A 1 95 ? 16.610 -2.194 -21.823 1.00 86.81 95 HIS A O 1
ATOM 752 N N . HIS A 1 96 ? 16.540 -1.084 -19.876 1.00 83.62 96 HIS A N 1
ATOM 753 C CA . HIS A 1 96 ? 17.959 -1.251 -19.537 1.00 83.62 96 HIS A CA 1
ATOM 754 C C . HIS A 1 96 ? 18.939 -0.850 -20.658 1.00 83.62 96 HIS A C 1
ATOM 756 O O . HIS A 1 96 ? 20.049 -1.378 -20.761 1.00 83.62 96 HIS A O 1
ATOM 762 N N . LYS A 1 97 ? 18.556 0.104 -21.513 1.00 84.81 97 LYS A N 1
ATOM 763 C CA . LYS A 1 97 ? 19.348 0.532 -22.673 1.00 84.81 97 LYS A CA 1
ATOM 764 C C . LYS A 1 97 ? 20.595 1.306 -22.258 1.00 84.81 97 LYS A C 1
ATOM 766 O O . LYS A 1 97 ? 21.601 1.284 -22.967 1.00 84.81 97 LYS A O 1
ATOM 771 N N . PHE A 1 98 ? 20.521 2.009 -21.134 1.00 81.69 98 PHE A N 1
ATOM 772 C CA . PHE A 1 98 ? 21.595 2.841 -20.602 1.00 81.69 98 PHE A CA 1
ATOM 773 C C . PHE A 1 98 ? 22.346 2.159 -19.452 1.00 81.69 98 PHE A C 1
ATOM 775 O O . PHE A 1 98 ? 23.316 2.725 -18.951 1.00 81.69 98 PHE A O 1
ATOM 782 N N . ASN A 1 99 ? 21.932 0.944 -19.063 1.00 81.94 99 ASN A N 1
ATOM 783 C CA . ASN A 1 99 ? 22.514 0.154 -17.976 1.00 81.94 99 ASN A CA 1
ATOM 784 C C . ASN A 1 99 ? 22.640 0.965 -16.670 1.00 81.94 99 ASN A C 1
ATOM 786 O O . ASN A 1 99 ? 23.640 0.879 -15.952 1.00 81.94 99 ASN A O 1
ATOM 790 N N . MET A 1 100 ? 21.631 1.799 -16.405 1.00 77.38 100 MET A N 1
ATOM 791 C CA . MET A 1 100 ? 21.573 2.660 -15.226 1.00 77.38 100 MET A CA 1
ATOM 792 C C . MET A 1 100 ? 21.130 1.859 -13.994 1.00 77.38 100 MET A C 1
ATOM 794 O O . MET A 1 100 ? 20.320 0.936 -14.123 1.00 77.38 100 MET A O 1
ATOM 79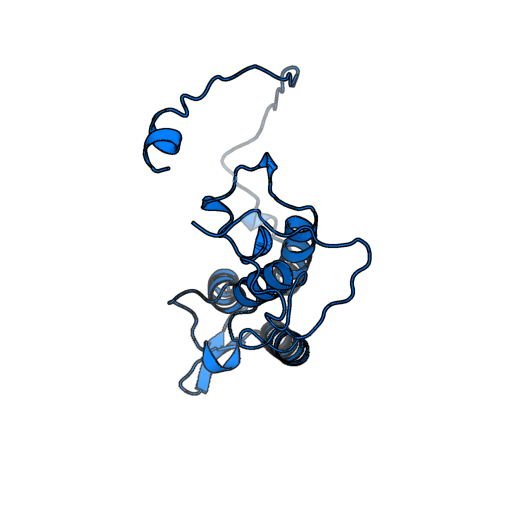8 N N . PRO A 1 101 ? 21.623 2.201 -12.789 1.00 78.12 101 PRO A N 1
ATOM 799 C CA . PRO A 1 101 ? 21.124 1.597 -11.558 1.00 78.12 101 PRO A CA 1
ATOM 800 C C . PRO A 1 101 ? 19.638 1.936 -11.345 1.00 78.12 101 PRO A C 1
ATOM 802 O O . PRO A 1 101 ? 19.161 2.956 -11.852 1.00 78.12 101 PRO A O 1
ATOM 805 N N . PRO A 1 102 ? 18.898 1.130 -10.562 1.00 72.44 102 PRO A N 1
ATOM 806 C CA . PRO A 1 102 ? 17.525 1.460 -10.202 1.00 72.44 102 PRO A CA 1
ATOM 807 C C . PRO A 1 102 ? 17.471 2.791 -9.445 1.00 72.44 102 PRO A C 1
ATOM 809 O O . PRO A 1 102 ? 18.337 3.093 -8.624 1.00 72.44 102 PRO A O 1
ATOM 812 N N . GLY A 1 103 ? 16.437 3.586 -9.720 1.00 71.69 103 GLY A N 1
ATOM 813 C CA . GLY A 1 103 ? 16.159 4.828 -9.013 1.00 71.69 103 GLY A CA 1
ATOM 814 C C . GLY A 1 103 ? 15.802 4.608 -7.547 1.00 71.69 103 GLY A C 1
ATOM 815 O O . GLY A 1 103 ? 15.566 3.491 -7.091 1.00 71.69 103 GLY A O 1
ATOM 816 N N . VAL A 1 104 ? 15.684 5.717 -6.823 1.00 70.38 104 VAL A N 1
ATOM 817 C CA . VAL A 1 104 ? 15.366 5.762 -5.389 1.00 70.38 104 VAL A CA 1
ATOM 818 C C . VAL A 1 104 ? 14.128 4.921 -5.032 1.00 70.38 104 VAL A C 1
ATOM 820 O O . VAL A 1 104 ? 14.128 4.228 -4.029 1.00 70.38 104 VAL A O 1
ATOM 823 N N . MET A 1 105 ? 13.095 4.890 -5.881 1.00 71.38 105 MET A N 1
ATOM 824 C CA . MET A 1 105 ? 11.894 4.072 -5.632 1.00 71.38 105 MET A CA 1
ATOM 825 C C . MET A 1 105 ? 12.128 2.553 -5.683 1.00 71.38 105 MET A C 1
ATOM 827 O O . MET A 1 105 ? 11.305 1.815 -5.151 1.00 71.38 105 MET A O 1
ATOM 831 N N . GLY A 1 106 ? 13.208 2.091 -6.321 1.00 57.41 106 GLY A N 1
ATOM 832 C CA . GLY A 1 106 ? 13.600 0.679 -6.367 1.00 57.41 106 GLY A CA 1
ATOM 833 C C . GLY A 1 106 ? 14.541 0.265 -5.232 1.00 57.41 106 GLY A C 1
ATOM 834 O O . GLY A 1 106 ? 14.752 -0.930 -5.033 1.00 57.41 106 GLY A O 1
ATOM 835 N N . ALA A 1 107 ? 15.096 1.227 -4.489 1.00 60.72 107 ALA A N 1
ATOM 836 C CA . ALA A 1 107 ? 15.793 0.965 -3.238 1.00 60.72 107 ALA A CA 1
ATOM 837 C C . ALA A 1 107 ? 14.770 0.907 -2.093 1.00 60.72 107 ALA A C 1
ATOM 839 O O . ALA A 1 107 ? 13.807 1.675 -2.071 1.00 60.72 107 ALA A O 1
ATOM 840 N N . LEU A 1 108 ? 14.963 -0.021 -1.150 1.00 55.72 108 LEU A N 1
ATOM 841 C CA . LEU A 1 108 ? 14.107 -0.128 0.034 1.00 55.72 108 LEU A CA 1
ATOM 842 C C . LEU A 1 108 ? 14.117 1.213 0.773 1.00 55.72 108 LEU A C 1
ATOM 844 O O . LEU A 1 108 ? 15.187 1.785 0.996 1.00 55.72 108 LEU A O 1
ATOM 848 N N . SER A 1 109 ? 12.941 1.706 1.157 1.00 49.81 109 SER A N 1
ATOM 849 C CA . SER A 1 109 ? 12.766 2.970 1.887 1.00 49.81 109 SER A CA 1
ATOM 850 C C . SER A 1 109 ? 13.634 3.046 3.149 1.00 49.81 109 SER A C 1
ATOM 852 O O . SER A 1 109 ? 14.115 4.119 3.489 1.00 49.81 109 SER A O 1
ATOM 854 N N . GLU A 1 110 ? 13.914 1.902 3.779 1.00 44.69 110 GLU A N 1
ATOM 855 C CA . GLU A 1 110 ? 14.800 1.754 4.943 1.00 44.69 110 GLU A CA 1
ATOM 856 C C . GLU A 1 110 ? 16.273 2.102 4.666 1.00 44.69 110 GLU A C 1
ATOM 858 O O . GLU A 1 110 ? 17.024 2.424 5.582 1.00 44.69 110 GLU A O 1
ATOM 863 N N . THR A 1 111 ? 16.701 2.053 3.402 1.00 46.53 111 THR A N 1
ATOM 864 C CA . THR A 1 111 ? 18.077 2.380 2.983 1.00 46.53 111 THR A CA 1
ATOM 865 C C . THR A 1 111 ? 18.246 3.834 2.555 1.00 46.53 111 THR A C 1
ATOM 867 O O . THR A 1 111 ? 19.359 4.270 2.254 1.00 46.53 111 THR A O 1
ATOM 870 N N . LEU A 1 112 ? 17.150 4.593 2.514 1.00 50.41 112 LEU A N 1
ATOM 871 C CA . LEU A 1 112 ? 17.130 5.958 2.021 1.00 50.41 112 LEU A CA 1
ATOM 872 C C . LEU A 1 112 ? 16.866 6.927 3.174 1.00 50.41 112 LEU A C 1
ATOM 874 O O . LEU A 1 112 ? 15.882 6.770 3.897 1.00 50.41 112 LEU A O 1
ATOM 878 N N . PRO A 1 113 ? 17.695 7.971 3.341 1.00 51.81 113 PRO A N 1
ATOM 879 C CA . PRO A 1 113 ? 17.372 9.057 4.253 1.00 51.81 113 PRO A CA 1
ATOM 880 C C . PRO A 1 113 ? 15.992 9.631 3.901 1.00 51.81 113 PRO A C 1
ATOM 882 O O . PRO A 1 113 ? 15.673 9.784 2.719 1.00 51.81 113 PRO A O 1
ATOM 885 N N . GLN A 1 114 ? 15.187 10.005 4.903 1.00 50.06 114 GLN A N 1
ATOM 886 C CA . GLN A 1 114 ? 13.844 10.580 4.694 1.00 50.06 114 GLN A CA 1
ATOM 887 C C . GLN A 1 114 ? 13.847 11.782 3.724 1.00 50.06 114 GLN A C 1
ATOM 889 O O . GLN A 1 114 ? 12.850 12.057 3.060 1.00 50.06 114 GLN A O 1
ATOM 894 N N . THR A 1 115 ? 14.989 12.464 3.590 1.00 47.97 115 THR A N 1
ATOM 895 C CA . THR A 1 115 ? 15.238 13.581 2.665 1.00 47.97 115 THR A CA 1
ATOM 896 C C . THR A 1 115 ? 15.256 13.196 1.183 1.00 47.97 115 THR A C 1
ATOM 898 O O . THR A 1 115 ? 15.191 14.079 0.330 1.00 47.97 115 THR A O 1
ATOM 901 N N . VAL A 1 116 ? 15.334 11.904 0.862 1.00 55.94 116 VAL A N 1
ATOM 902 C CA . VAL A 1 116 ? 15.412 11.380 -0.510 1.00 55.94 116 VAL A CA 1
ATOM 903 C C . VAL A 1 116 ? 14.095 10.715 -0.928 1.00 55.94 116 VAL A C 1
ATOM 905 O O . VAL A 1 116 ? 13.948 10.355 -2.090 1.00 55.94 116 VAL A O 1
ATOM 908 N N . ILE A 1 117 ? 13.099 10.598 -0.034 1.00 59.53 117 ILE A N 1
ATOM 909 C CA . ILE A 1 117 ? 11.793 10.009 -0.368 1.00 59.53 117 ILE A CA 1
ATOM 910 C C . ILE A 1 117 ? 11.122 10.863 -1.458 1.00 59.53 117 ILE A C 1
ATOM 912 O O . ILE A 1 117 ? 10.733 12.010 -1.212 1.00 59.53 117 ILE A O 1
ATOM 916 N N . PRO A 1 118 ? 10.963 10.340 -2.683 1.00 67.44 118 PRO A N 1
ATOM 917 C CA . PRO A 1 118 ? 10.481 11.139 -3.792 1.00 67.44 118 PRO A CA 1
ATOM 918 C C . PRO A 1 118 ? 8.967 11.338 -3.660 1.00 67.44 118 PRO A C 1
ATOM 920 O O . PRO A 1 118 ? 8.250 10.483 -3.143 1.00 67.44 118 PRO A O 1
ATOM 923 N N . ARG A 1 119 ? 8.432 12.451 -4.180 1.00 75.56 119 ARG A N 1
ATOM 924 C CA . ARG A 1 119 ? 6.989 12.783 -4.117 1.00 75.56 119 ARG A CA 1
ATOM 925 C C . ARG A 1 119 ? 6.083 11.633 -4.594 1.00 75.56 119 ARG A C 1
ATOM 927 O O . ARG A 1 119 ? 4.937 11.511 -4.168 1.00 75.56 119 ARG A O 1
ATOM 934 N N . GLN A 1 120 ? 6.588 10.810 -5.506 1.00 78.25 120 GLN A N 1
ATOM 935 C CA . GLN A 1 120 ? 5.917 9.647 -6.077 1.00 78.25 120 GLN A CA 1
ATOM 936 C C . GLN A 1 120 ? 5.632 8.561 -5.036 1.00 78.25 120 GLN A C 1
ATOM 938 O O . GLN A 1 120 ? 4.608 7.898 -5.164 1.00 78.25 120 GLN A O 1
ATOM 943 N N . PHE A 1 121 ? 6.459 8.438 -3.994 1.00 82.88 121 PHE A N 1
ATOM 944 C CA . PHE A 1 121 ? 6.242 7.516 -2.880 1.00 82.88 121 PHE A CA 1
ATOM 945 C C . PHE A 1 121 ? 4.865 7.730 -2.249 1.00 82.88 121 PHE A C 1
ATOM 947 O O . PHE A 1 121 ? 4.051 6.812 -2.213 1.00 82.88 121 PHE A O 1
ATOM 954 N N . PHE A 1 122 ? 4.556 8.970 -1.859 1.00 85.50 122 PHE A N 1
ATOM 955 C CA . PHE A 1 122 ? 3.276 9.311 -1.236 1.00 85.50 122 PHE A CA 1
ATOM 956 C C . PHE A 1 122 ? 2.091 9.116 -2.184 1.00 85.50 122 PHE A C 1
ATOM 958 O O . PHE A 1 122 ? 1.005 8.746 -1.750 1.00 85.50 122 PHE A O 1
ATOM 965 N N . ARG A 1 123 ? 2.280 9.352 -3.490 1.00 88.12 123 ARG A N 1
ATOM 966 C CA . ARG A 1 123 ? 1.220 9.138 -4.491 1.00 88.12 123 ARG A CA 1
ATOM 967 C C . ARG A 1 123 ? 0.923 7.650 -4.673 1.00 88.12 123 ARG A C 1
ATOM 969 O O . ARG A 1 123 ? -0.246 7.294 -4.750 1.00 88.12 123 ARG A O 1
ATOM 976 N N . LEU A 1 124 ? 1.961 6.811 -4.710 1.00 88.94 124 LEU A N 1
ATOM 977 C CA . LEU A 1 124 ? 1.824 5.358 -4.768 1.00 88.94 124 LEU A CA 1
ATOM 978 C C . LEU A 1 124 ? 1.135 4.823 -3.509 1.00 88.94 124 LEU A C 1
ATOM 980 O O . LEU A 1 124 ? 0.152 4.099 -3.612 1.00 88.94 124 LEU A O 1
ATOM 984 N N . HIS A 1 125 ? 1.612 5.223 -2.331 1.00 90.50 125 HIS A N 1
ATOM 985 C CA . HIS A 1 125 ? 1.068 4.734 -1.0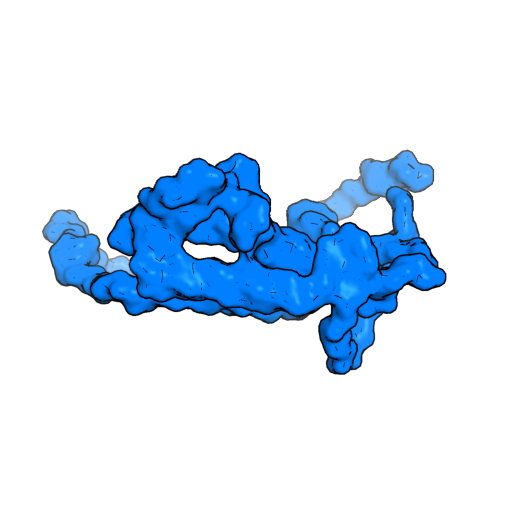67 1.00 90.50 125 HIS A CA 1
ATOM 986 C C . HIS A 1 125 ? -0.363 5.200 -0.845 1.00 90.50 125 HIS A C 1
ATOM 988 O O . HIS A 1 125 ? -1.182 4.403 -0.422 1.00 90.50 125 HIS A O 1
ATOM 994 N N . LYS A 1 126 ? -0.713 6.436 -1.225 1.00 91.06 126 LYS A N 1
ATOM 995 C CA . LYS A 1 126 ? -2.111 6.888 -1.192 1.00 91.06 126 LYS A CA 1
ATOM 996 C C . LYS A 1 126 ? -3.010 6.062 -2.113 1.00 91.06 126 LYS A C 1
ATOM 998 O O . LYS A 1 126 ? -4.171 5.834 -1.801 1.00 91.06 126 LYS A O 1
ATOM 1003 N N . TYR A 1 127 ? -2.493 5.637 -3.261 1.00 90.94 127 TYR A N 1
ATOM 1004 C CA . TYR A 1 127 ? -3.234 4.760 -4.157 1.00 90.94 127 TYR A CA 1
ATOM 1005 C C . TYR A 1 127 ? -3.462 3.369 -3.534 1.00 90.94 127 TYR A C 1
ATOM 1007 O O . TYR A 1 127 ? -4.586 2.883 -3.591 1.00 90.94 127 TYR A O 1
ATOM 1015 N N . MET A 1 128 ? -2.456 2.779 -2.877 1.00 91.06 128 MET A N 1
ATOM 1016 C CA . MET A 1 128 ? -2.612 1.502 -2.157 1.00 91.06 128 MET A CA 1
ATOM 1017 C C . MET A 1 128 ? -3.527 1.631 -0.932 1.00 91.06 128 MET A C 1
ATOM 1019 O O . MET A 1 128 ? -4.385 0.786 -0.703 1.00 91.06 128 MET A O 1
ATOM 1023 N N . ASP A 1 129 ? -3.394 2.725 -0.185 1.00 93.12 129 ASP A N 1
ATOM 1024 C CA . ASP A 1 129 ? -4.227 3.047 0.974 1.00 93.12 129 ASP A CA 1
ATOM 1025 C C . ASP A 1 129 ? -5.705 3.165 0.588 1.00 93.12 129 ASP A C 1
ATOM 1027 O O . ASP A 1 129 ? -6.569 2.652 1.289 1.00 93.12 129 ASP A O 1
ATOM 1031 N N . ASN A 1 130 ? -6.014 3.735 -0.582 1.00 94.56 130 ASN A N 1
ATOM 1032 C CA . ASN A 1 130 ? -7.389 3.770 -1.081 1.00 94.56 130 ASN A CA 1
ATOM 1033 C C . ASN A 1 130 ? -7.979 2.362 -1.296 1.00 94.56 130 ASN A C 1
ATOM 1035 O O . ASN A 1 130 ? -9.170 2.181 -1.067 1.00 94.56 130 ASN A O 1
ATOM 1039 N N . ILE A 1 131 ? -7.176 1.369 -1.695 1.00 92.88 131 ILE A N 1
ATOM 1040 C CA . ILE A 1 131 ? -7.639 -0.023 -1.850 1.00 92.88 131 ILE A CA 1
ATOM 1041 C C . ILE A 1 131 ? -7.969 -0.619 -0.474 1.00 92.88 131 ILE A C 1
ATOM 1043 O O . ILE A 1 131 ? -9.032 -1.205 -0.285 1.00 92.88 131 ILE A O 1
ATOM 1047 N N . LEU A 1 132 ? -7.100 -0.416 0.520 1.00 92.69 132 LEU A N 1
ATOM 1048 C CA . LEU A 1 132 ? -7.364 -0.841 1.903 1.00 92.69 132 LEU A CA 1
ATOM 1049 C C . LEU A 1 132 ? -8.576 -0.115 2.502 1.00 92.69 132 LEU A C 1
ATOM 1051 O O . LEU A 1 132 ? -9.359 -0.699 3.256 1.00 92.69 132 LEU A O 1
ATOM 1055 N N . LYS A 1 133 ? -8.763 1.154 2.134 1.00 94.06 133 LYS A N 1
ATOM 1056 C CA . LYS A 1 133 ? -9.913 1.957 2.534 1.00 94.06 133 LYS A CA 1
ATOM 1057 C C . LYS A 1 133 ? -11.216 1.396 1.968 1.00 94.06 133 LYS A C 1
ATOM 1059 O O . LYS A 1 133 ? -12.188 1.345 2.709 1.00 94.06 133 LYS A O 1
ATOM 1064 N N . GLU A 1 134 ? -11.242 0.926 0.719 1.00 92.88 134 GLU A N 1
ATOM 1065 C CA . GLU A 1 134 ? -12.429 0.276 0.136 1.00 92.88 134 GLU A CA 1
ATOM 1066 C C . GLU A 1 134 ? -12.888 -0.923 0.980 1.00 92.88 134 GLU A C 1
ATOM 1068 O O . GLU A 1 134 ? -14.085 -1.105 1.182 1.00 92.88 134 GLU A O 1
ATOM 1073 N N . HIS A 1 135 ? -11.952 -1.692 1.545 1.00 92.81 135 HIS A N 1
ATOM 1074 C CA . HIS A 1 135 ? -12.276 -2.761 2.488 1.00 92.81 135 HIS A CA 1
ATOM 1075 C C . HIS A 1 135 ? -12.793 -2.227 3.833 1.00 92.81 135 HIS A C 1
ATOM 1077 O O . HIS A 1 135 ? -13.829 -2.677 4.318 1.00 92.81 135 HIS A O 1
ATOM 1083 N N . LYS A 1 136 ? -12.113 -1.236 4.428 1.00 91.75 136 LYS A N 1
ATOM 1084 C CA . LYS A 1 136 ? -12.533 -0.635 5.708 1.00 91.75 136 LYS A CA 1
ATOM 1085 C C . LYS A 1 136 ? -13.896 0.057 5.632 1.00 91.75 136 LYS A C 1
ATOM 1087 O O . LYS A 1 136 ? -14.649 0.004 6.598 1.00 91.75 136 LYS A O 1
ATOM 1092 N N . ASP A 1 137 ? -14.233 0.644 4.488 1.00 92.88 137 ASP A N 1
ATOM 1093 C CA . ASP A 1 137 ? -15.510 1.318 4.249 1.00 92.88 137 ASP A CA 1
ATOM 1094 C C . ASP A 1 137 ? -16.703 0.339 4.182 1.00 92.88 137 ASP A C 1
ATOM 1096 O O . ASP A 1 137 ? -17.849 0.780 4.279 1.00 92.88 137 ASP A O 1
ATOM 1100 N N . LYS A 1 138 ? -16.470 -0.978 4.034 1.00 89.69 138 LYS A N 1
ATOM 1101 C CA . LYS A 1 138 ? -17.538 -1.997 4.071 1.00 89.69 138 LYS A CA 1
ATOM 1102 C C . LYS A 1 138 ? -18.079 -2.243 5.478 1.00 89.69 138 LYS A C 1
ATOM 1104 O O . LYS A 1 138 ? -19.220 -2.686 5.614 1.00 89.69 138 LYS A O 1
ATOM 1109 N N . PHE A 1 139 ? -17.272 -2.010 6.511 1.00 90.25 139 PHE A N 1
ATOM 1110 C CA . PHE A 1 139 ? -17.669 -2.308 7.881 1.00 90.25 139 PHE A CA 1
ATOM 1111 C C . PHE A 1 139 ?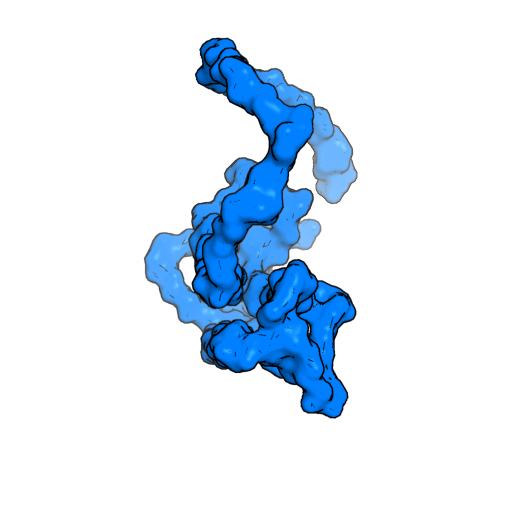 -18.647 -1.256 8.412 1.00 90.25 139 PHE A C 1
ATOM 1113 O O . PHE A 1 139 ? -18.531 -0.071 8.080 1.00 90.25 139 PHE A O 1
ATOM 1120 N N . PRO A 1 140 ? -19.621 -1.661 9.247 1.00 92.00 140 PRO A N 1
ATOM 1121 C CA . PRO A 1 140 ? -20.484 -0.702 9.911 1.00 92.00 140 PRO A CA 1
ATOM 1122 C C . PRO A 1 140 ? -19.643 0.234 10.797 1.00 92.00 140 PRO A C 1
ATOM 1124 O O . PRO A 1 140 ? -18.649 -0.200 11.383 1.00 92.00 140 PRO A O 1
ATOM 1127 N N . PRO A 1 141 ? -20.029 1.515 10.925 1.00 93.00 141 PRO A N 1
ATOM 1128 C CA . PRO A 1 141 ? -19.399 2.411 11.884 1.00 93.00 141 PRO A CA 1
ATOM 1129 C C . PRO A 1 141 ? -19.488 1.845 13.302 1.00 93.00 141 PRO A C 1
ATOM 1131 O O . PRO A 1 141 ? -20.504 1.243 13.657 1.00 93.00 141 PRO A O 1
ATOM 1134 N N . TYR A 1 142 ? -18.461 2.106 14.113 1.00 93.44 142 TYR A N 1
ATOM 1135 C CA . TYR A 1 142 ? -18.421 1.640 15.496 1.00 93.44 142 TYR A CA 1
ATOM 1136 C C . TYR A 1 142 ? -19.652 2.083 16.290 1.00 93.44 142 TYR A C 1
ATOM 1138 O O . TYR A 1 142 ? -20.095 3.237 16.195 1.00 93.44 142 TYR A O 1
ATOM 1146 N N . THR A 1 143 ? -20.194 1.172 17.093 1.00 94.69 143 THR A N 1
ATOM 1147 C CA . THR A 1 143 ? -21.351 1.461 17.938 1.00 94.69 143 THR A CA 1
ATOM 1148 C C . THR A 1 143 ? -20.941 2.214 19.199 1.00 94.69 143 THR A C 1
ATOM 1150 O O . THR A 1 143 ? -19.765 2.323 19.562 1.00 94.69 143 THR A O 1
ATOM 1153 N N . ARG A 1 144 ? -21.933 2.755 19.915 1.00 91.62 144 ARG A N 1
ATOM 1154 C CA . ARG A 1 144 ? -21.679 3.423 21.194 1.00 91.62 144 ARG A CA 1
ATOM 1155 C C . ARG A 1 144 ? -21.027 2.464 22.186 1.00 91.62 144 ARG A C 1
ATOM 1157 O O . ARG A 1 144 ? -20.163 2.889 22.936 1.00 91.62 144 ARG A O 1
ATOM 1164 N N . GLU A 1 145 ? -21.444 1.206 22.202 1.00 91.31 145 GLU A N 1
ATOM 1165 C CA . GLU A 1 145 ? -20.961 0.183 23.128 1.00 91.31 145 GLU A CA 1
ATOM 1166 C C . GLU A 1 145 ? -19.490 -0.175 22.882 1.00 91.31 145 GLU A C 1
ATOM 1168 O O . GLU A 1 145 ? -18.774 -0.447 23.839 1.00 91.31 145 GLU A O 1
ATOM 1173 N N . GLU A 1 146 ? -19.030 -0.123 21.629 1.00 91.06 146 GLU A N 1
ATOM 1174 C CA . GLU A 1 146 ? -17.632 -0.381 21.254 1.00 91.06 146 GLU A CA 1
ATOM 1175 C C . GLU A 1 146 ? -16.708 0.794 21.603 1.00 91.06 146 GLU A C 1
A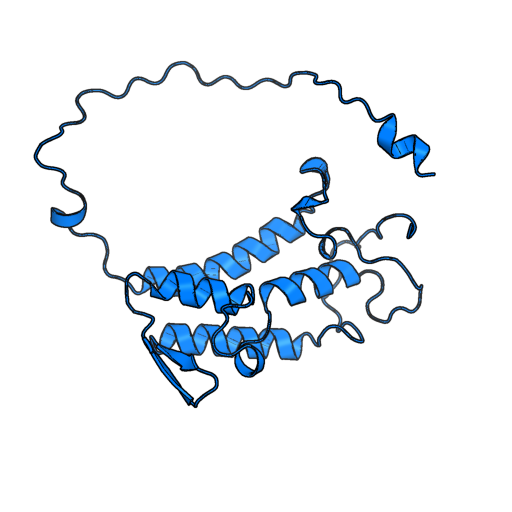TOM 1177 O O . GLU A 1 146 ? -15.549 0.597 21.961 1.00 91.06 146 GLU A O 1
ATOM 1182 N N . LEU A 1 147 ? -17.223 2.026 21.525 1.00 92.19 147 LEU A N 1
ATOM 1183 C CA . LEU A 1 147 ? -16.461 3.243 21.827 1.00 92.19 147 LEU A CA 1
ATOM 1184 C C . LEU A 1 147 ? -16.513 3.642 23.310 1.00 92.19 147 LEU A C 1
ATOM 1186 O O . LEU A 1 147 ? -15.644 4.373 23.788 1.00 92.19 147 LEU A O 1
ATOM 1190 N N . LEU A 1 148 ? -17.549 3.224 24.041 1.00 92.56 148 LEU A N 1
ATOM 1191 C CA . LEU A 1 148 ? -17.774 3.635 25.422 1.00 92.56 148 LEU A CA 1
ATOM 1192 C C . LEU A 1 148 ? -16.936 2.796 26.386 1.00 92.56 148 LEU A C 1
ATOM 1194 O O . LEU A 1 148 ? -17.190 1.614 26.596 1.00 92.56 148 LEU A O 1
ATOM 1198 N N . TYR A 1 149 ? -16.035 3.460 27.102 1.00 91.31 149 TYR A N 1
ATOM 1199 C CA . TYR A 1 149 ? -15.397 2.885 28.279 1.00 91.31 149 TYR A CA 1
ATOM 1200 C C . TYR A 1 149 ? -16.037 3.452 29.551 1.00 91.31 149 TYR A C 1
ATOM 1202 O O . TYR A 1 149 ? -15.672 4.523 30.024 1.00 91.31 149 TYR A O 1
ATOM 1210 N N . SER A 1 150 ? -17.018 2.737 30.112 1.00 86.12 150 SER A N 1
ATOM 1211 C CA . SER A 1 150 ? -17.908 3.237 31.180 1.00 86.12 150 SER A CA 1
ATOM 1212 C C . SER A 1 150 ? -17.212 3.677 32.473 1.00 86.12 150 SER A C 1
ATOM 1214 O O . SER A 1 150 ? -17.818 4.364 33.288 1.00 86.12 150 SER A O 1
ATOM 1216 N N . ASN A 1 151 ? -15.965 3.255 32.683 1.00 90.31 151 ASN A N 1
ATOM 1217 C CA . ASN A 1 151 ? -15.227 3.472 33.926 1.00 90.31 151 ASN A CA 1
ATOM 1218 C C . ASN A 1 151 ? -14.228 4.637 33.847 1.00 90.31 151 ASN A C 1
ATOM 1220 O O . ASN A 1 151 ? -13.512 4.874 34.818 1.00 90.31 151 ASN A O 1
ATOM 1224 N N . VAL A 1 152 ? -14.131 5.330 32.707 1.00 91.62 152 VAL A N 1
ATOM 1225 C CA . VAL A 1 152 ? -13.213 6.460 32.510 1.00 91.62 152 VAL A CA 1
ATOM 1226 C C . VAL A 1 152 ? -13.975 7.618 31.891 1.00 91.62 152 VAL A C 1
ATOM 1228 O O . VAL A 1 152 ? -14.673 7.461 30.894 1.00 91.62 152 VAL A O 1
ATOM 1231 N N . GLU A 1 153 ? -13.799 8.795 32.474 1.00 91.38 153 GLU A N 1
ATOM 1232 C CA . GLU A 1 153 ? -14.300 10.053 31.942 1.00 91.38 153 GLU A CA 1
ATOM 1233 C C . GLU A 1 153 ? -13.102 10.957 31.658 1.00 91.38 153 GLU A C 1
ATOM 1235 O O . GLU A 1 153 ? -12.244 11.159 32.519 1.00 91.38 153 GLU A O 1
ATOM 1240 N N . ILE A 1 154 ? -13.019 11.472 30.432 1.00 91.69 154 ILE A N 1
ATOM 1241 C CA . ILE A 1 154 ? -12.008 12.462 30.063 1.00 91.69 154 ILE A CA 1
ATOM 1242 C C . ILE A 1 154 ? -12.518 13.811 30.567 1.00 91.69 154 ILE A C 1
ATOM 1244 O O . ILE A 1 154 ? -13.407 14.402 29.960 1.00 91.69 154 ILE A O 1
ATOM 1248 N N . THR A 1 155 ? -11.992 14.268 31.703 1.00 94.56 155 THR A N 1
ATOM 1249 C CA . THR A 1 155 ? -12.453 15.500 32.360 1.00 94.56 155 THR A CA 1
ATOM 1250 C C . THR A 1 155 ? -11.840 16.761 31.767 1.00 94.56 155 THR A C 1
ATOM 1252 O O . THR A 1 155 ? -12.496 17.797 31.739 1.00 94.56 155 THR A O 1
ATOM 1255 N N . ASP A 1 156 ? -10.583 16.688 31.329 1.00 92.12 156 ASP A N 1
ATOM 1256 C CA . ASP A 1 156 ? -9.864 17.822 30.756 1.00 92.12 156 ASP A CA 1
ATOM 1257 C C . ASP A 1 156 ? -8.742 17.335 29.829 1.00 92.12 156 ASP A C 1
ATOM 1259 O O . ASP A 1 156 ? -8.127 16.295 30.083 1.00 92.12 156 ASP A O 1
ATOM 1263 N N . VAL A 1 157 ? -8.496 18.078 28.750 1.00 93.00 157 VAL A N 1
ATOM 1264 C CA . VAL A 1 157 ? -7.375 17.859 27.826 1.00 93.00 157 VAL A CA 1
ATOM 1265 C C . VAL A 1 157 ? -6.686 19.199 27.637 1.00 93.00 157 VAL A C 1
ATOM 1267 O O . VAL A 1 157 ? -7.149 20.034 26.862 1.00 93.00 157 VAL A O 1
ATOM 1270 N N . ASP A 1 158 ? -5.577 19.390 28.344 1.00 93.62 158 ASP A N 1
ATOM 1271 C CA . ASP A 1 158 ? -4.749 20.583 28.210 1.00 93.62 158 ASP A CA 1
ATOM 1272 C C . ASP A 1 158 ? -3.589 20.315 27.246 1.00 93.62 158 ASP A C 1
ATOM 1274 O O . ASP A 1 158 ? -2.903 19.290 27.325 1.00 93.62 158 ASP A O 1
ATOM 1278 N N . VAL A 1 159 ? -3.384 21.234 26.307 1.00 92.19 159 VAL A N 1
ATOM 1279 C CA . VAL A 1 159 ? -2.305 21.171 25.321 1.00 92.19 159 VAL A CA 1
ATOM 1280 C C . VAL A 1 159 ? -1.545 22.483 25.389 1.00 92.19 159 VAL A C 1
ATOM 1282 O O . VAL A 1 159 ? -2.073 23.549 25.078 1.00 92.19 159 VAL A O 1
ATOM 1285 N N . THR A 1 160 ? -0.278 22.399 25.782 1.00 92.56 160 THR A N 1
ATOM 1286 C CA . THR A 1 160 ? 0.639 23.541 25.790 1.00 92.56 160 THR A CA 1
ATOM 1287 C C . THR A 1 160 ? 0.991 23.983 24.369 1.00 92.56 160 THR A C 1
ATOM 1289 O O . THR A 1 160 ? 0.752 23.263 23.401 1.00 92.56 160 THR A O 1
ATOM 1292 N N . GLU A 1 161 ? 1.621 25.150 24.225 1.00 93.25 161 GLU A N 1
ATOM 1293 C CA . GLU A 1 161 ? 2.054 25.660 22.920 1.00 93.25 161 GLU A CA 1
ATOM 1294 C C . GLU A 1 161 ? 2.934 24.645 22.163 1.00 93.25 161 GLU A C 1
ATOM 1296 O O . GLU A 1 161 ? 4.037 24.298 22.589 1.00 93.25 161 GLU A O 1
ATOM 1301 N N . LEU A 1 162 ? 2.437 24.179 21.014 1.00 92.69 162 LEU A N 1
ATOM 1302 C CA . LEU A 1 162 ? 3.166 23.308 20.099 1.00 92.69 162 LEU A CA 1
ATOM 1303 C C . LEU A 1 162 ? 3.997 24.172 19.147 1.00 92.69 162 LEU A C 1
ATOM 1305 O O . LEU A 1 162 ? 3.504 24.633 18.118 1.00 92.69 162 LEU A O 1
ATOM 1309 N N . SER A 1 163 ? 5.265 24.386 19.491 1.00 91.69 163 SER A N 1
ATOM 1310 C CA . SER A 1 163 ? 6.234 25.047 18.615 1.00 91.69 163 SER A CA 1
ATOM 1311 C C . SER A 1 163 ? 7.236 24.035 18.058 1.00 91.69 163 SER A C 1
ATOM 1313 O O . SER A 1 163 ? 7.758 23.182 18.772 1.00 91.69 163 SER A O 1
ATOM 1315 N N . THR A 1 164 ? 7.500 24.119 16.754 1.00 92.62 164 THR A N 1
ATOM 1316 C CA . THR A 1 164 ? 8.513 23.305 16.069 1.00 92.62 164 THR A CA 1
ATOM 1317 C C . THR A 1 164 ? 9.580 24.215 15.485 1.00 92.62 164 THR A C 1
ATOM 1319 O O . THR A 1 164 ? 9.253 25.211 14.838 1.00 92.62 164 THR A O 1
ATOM 1322 N N . PHE A 1 165 ? 10.846 23.858 15.662 1.00 91.38 165 PHE A N 1
ATOM 1323 C CA . PHE A 1 165 ? 11.988 24.558 15.082 1.00 91.38 165 PHE A CA 1
ATOM 1324 C C . PHE A 1 165 ? 12.935 23.552 14.426 1.00 91.38 165 PHE A C 1
ATOM 1326 O O . PHE A 1 165 ? 12.872 22.352 14.690 1.00 91.38 165 PHE A O 1
ATOM 1333 N N . LEU A 1 166 ? 13.794 24.045 13.538 1.00 91.31 166 LEU A N 1
ATOM 1334 C CA . LEU A 1 166 ? 14.867 23.246 12.959 1.00 91.31 166 LEU A CA 1
ATOM 1335 C C . LEU A 1 166 ? 16.076 23.324 13.887 1.00 91.31 166 LEU A C 1
ATOM 1337 O O . LEU A 1 166 ? 16.540 24.423 14.188 1.00 91.31 166 LEU A O 1
ATOM 1341 N N . ASP A 1 167 ? 16.575 22.168 14.309 1.00 88.19 167 ASP A N 1
ATOM 1342 C CA . ASP A 1 167 ? 17.823 22.053 15.059 1.00 88.19 167 ASP A CA 1
ATOM 1343 C C . ASP A 1 167 ? 18.892 21.348 14.216 1.00 88.19 167 ASP A C 1
ATOM 1345 O O . ASP A 1 167 ? 18.586 20.586 13.293 1.00 88.19 167 ASP A O 1
ATOM 1349 N N . LEU A 1 168 ? 20.157 21.625 14.514 1.00 89.75 168 LEU A N 1
ATOM 1350 C CA . LEU A 1 168 ? 21.294 21.042 13.818 1.00 89.75 168 LEU A CA 1
ATOM 1351 C C . LEU A 1 168 ? 21.770 19.798 14.564 1.00 89.75 168 LEU A C 1
ATOM 1353 O O . LEU A 1 168 ? 22.243 19.871 15.696 1.00 89.75 168 LEU A O 1
ATOM 1357 N N . SER A 1 169 ? 21.712 18.655 13.888 1.00 83.38 169 SER A N 1
ATOM 1358 C CA . SER A 1 169 ? 22.369 17.425 14.326 1.00 83.38 169 SER A CA 1
ATOM 1359 C C . SER A 1 169 ? 23.592 17.147 13.454 1.00 83.38 169 SER A C 1
ATOM 1361 O O . SER A 1 169 ? 23.622 17.483 12.269 1.00 83.38 169 SER A O 1
ATOM 1363 N N . TYR A 1 170 ? 24.624 16.555 14.056 1.00 84.00 170 TYR A N 1
ATOM 1364 C CA . TYR A 1 170 ? 25.843 16.150 13.362 1.00 84.00 170 TYR A CA 1
ATOM 1365 C C . TYR A 1 170 ? 25.931 14.628 13.354 1.00 84.00 170 TYR A C 1
ATOM 1367 O O . TYR A 1 170 ? 25.797 13.993 14.399 1.00 84.00 170 TYR A O 1
ATOM 1375 N N . GLU A 1 171 ? 26.206 14.052 12.188 1.00 81.00 171 GLU A N 1
ATOM 1376 C CA . GLU A 1 171 ? 26.426 12.619 12.013 1.00 81.00 171 GLU A CA 1
ATOM 1377 C C . GLU A 1 171 ? 27.843 12.372 11.482 1.00 81.00 171 GLU A C 1
ATOM 1379 O O . GLU A 1 171 ? 28.339 13.093 10.611 1.00 81.00 171 GLU A O 1
ATOM 1384 N N . GLN A 1 172 ? 28.529 11.366 12.028 1.00 81.56 172 GLN A N 1
ATOM 1385 C CA . GLN A 1 172 ? 29.895 11.044 11.629 1.00 81.56 172 GLN A CA 1
ATOM 1386 C C . GLN A 1 172 ? 29.907 10.049 10.464 1.00 81.56 172 GLN A C 1
ATOM 1388 O O . GLN A 1 172 ? 29.669 8.860 10.643 1.00 81.56 172 GLN A O 1
ATOM 1393 N N . CYS A 1 173 ? 30.282 10.520 9.273 1.00 78.81 173 CYS A N 1
ATOM 1394 C CA . CYS A 1 173 ? 30.273 9.704 8.051 1.00 78.81 173 CYS A CA 1
ATOM 1395 C C . CYS A 1 173 ? 31.587 8.946 7.754 1.00 78.81 173 CYS A C 1
ATOM 1397 O O . CYS A 1 173 ? 31.803 8.502 6.625 1.00 78.81 173 CYS A O 1
ATOM 1399 N N . SER A 1 174 ? 32.502 8.813 8.721 1.00 77.44 174 SER A N 1
ATOM 1400 C CA . SER A 1 174 ? 33.848 8.257 8.484 1.00 77.44 174 SER A CA 1
ATOM 1401 C C . SER A 1 174 ? 33.839 6.789 8.034 1.00 77.44 174 SER A C 1
ATOM 1403 O O . SER A 1 174 ? 34.664 6.398 7.211 1.00 77.44 174 SER A O 1
ATOM 1405 N N . THR A 1 175 ? 32.884 5.989 8.508 1.00 71.44 175 THR A N 1
ATOM 1406 C CA . THR A 1 175 ? 32.697 4.582 8.114 1.00 71.44 175 THR A CA 1
ATOM 1407 C C . THR A 1 175 ? 32.241 4.420 6.662 1.00 71.44 175 THR A C 1
ATOM 1409 O O . THR A 1 175 ? 32.643 3.462 6.008 1.00 71.44 175 THR A O 1
ATOM 1412 N N . TYR A 1 176 ? 31.478 5.373 6.117 1.00 66.12 176 TYR A N 1
ATOM 1413 C CA . TYR A 1 176 ? 31.003 5.332 4.727 1.00 66.12 176 TYR A CA 1
ATOM 1414 C C . TYR A 1 176 ? 32.091 5.703 3.708 1.00 66.12 176 TYR A C 1
ATOM 1416 O O . TYR A 1 176 ? 32.027 5.288 2.552 1.00 66.12 176 TYR A O 1
ATOM 1424 N N . LEU A 1 177 ? 33.104 6.466 4.130 1.00 62.19 177 LEU A N 1
ATOM 1425 C CA . LEU A 1 177 ? 34.216 6.893 3.273 1.00 62.19 177 LEU A CA 1
ATOM 1426 C C . LEU A 1 177 ? 35.301 5.817 3.120 1.00 62.19 177 LEU A C 1
ATOM 1428 O O . LEU A 1 177 ? 35.955 5.775 2.085 1.00 62.19 177 LEU A O 1
ATOM 1432 N N . ALA A 1 178 ? 35.470 4.935 4.111 1.00 56.31 178 ALA A N 1
ATOM 1433 C CA . ALA A 1 178 ? 36.470 3.860 4.083 1.00 56.31 178 ALA A CA 1
ATOM 1434 C C . ALA A 1 178 ? 36.082 2.667 3.186 1.00 56.31 178 ALA A C 1
ATOM 1436 O O . ALA A 1 178 ? 36.917 1.813 2.907 1.00 56.31 178 ALA A O 1
ATOM 1437 N N . ALA A 1 179 ? 34.824 2.604 2.740 1.00 51.78 179 ALA A N 1
ATOM 1438 C CA . ALA A 1 179 ? 34.329 1.586 1.817 1.00 51.78 179 ALA A CA 1
ATOM 1439 C C . ALA A 1 179 ? 34.444 1.998 0.332 1.00 51.78 179 ALA A C 1
ATOM 1441 O O . ALA A 1 179 ? 33.904 1.283 -0.518 1.00 51.78 179 ALA A O 1
ATOM 1442 N N . ARG A 1 180 ? 35.101 3.136 0.031 1.00 44.38 180 ARG A N 1
ATOM 1443 C CA . ARG A 1 180 ? 35.445 3.608 -1.324 1.00 44.38 180 ARG A CA 1
ATOM 1444 C C . ARG A 1 180 ? 36.799 3.106 -1.820 1.00 44.38 180 ARG A C 1
ATOM 1446 O O . ARG A 1 180 ? 37.729 3.033 -0.993 1.00 44.38 180 ARG A O 1
#

Sequence (180 aa):
YGGEFPFRPDNKEFEDVDGVAHIRDMKEIESRIRDAIAHGYIINADGSHTDIDNDHGIDVLGDIIESSTYSTNVAYYGALHNQAHRILGAQFDPHHKFNMPPGVMGALSETLPQTVIPRQFFRLHKYMDNILKEHKDKFPPYTREELLYSNVEITDVDVTELSTFLDLSYEQCSTYLAAR

Foldseek 3Di:
DFDDADDDDPPQDQQAAPPQGGPVVLVQLLVLLLVCLVVQWDQAPVRDIDGLLDPCNLVQSVCLACVDPPNRCCPRNPHNQLSVLQSVQCSVPRHCPVVHDGHPSNDDPVVDDPVRCDPVNVVSVVVVVVSSVSNVVPDDPDDPVRVDDPVDDPPDDDDDDDDDDDDDDDDDCPVVVVVD

InterPro domains:
  IPR000896 Hemocyanin/hexamerin middle domain [PF00372] (2-129)
  IPR008922 Di-copper centre-containing domain superfamily [G3DSA:1.10.1280.10] (1-138)
  IPR008922 Di-copper centre-containing domain superfamily [SSF48056] (2-138)
  IPR013788 Hemocyanin/hexamerin [PTHR11511] (3-177)

pLDDT: mean 84.06, std 12.01, range [44.38, 94.81]